Protein AF-A0A2V6H6J2-F1 (afdb_monomer_lite)

Radius of gyration: 17.59 Å; chains: 1; bounding box: 48×35×42 Å

Sequence (179 aa):
DWGVPHLKPEVAEWLAAGYTTQKVLDAGETIINATMAAFPNQYLSLAVGGSGPRLDPDPTYVARTAVLNARASWPGRLIVQKNTLETFIPDAPGTGTLWQLLWDSPPDVTGQMAHWCYGDSTYWVNNGVPIDPSLALTNSVNKGLAYQMKYIEIYRKDVVNLPAATHNAHVALTSPLSK

Secondary structure (DSSP, 8-state):
------SHHHHHHHHHTT--HHHHHHHHHHHHHHHHHHSTTS-EEEE----HHHHSSSTTHHHHHHHHHHHHHSTTTEEEEEEEE-TTSPPTT-TTSTTHHHHTSTTSEEEEESS--TT-TT-GGGTT----HHHHHHHHHHHHHHTT-SEEE--HHHHHH-HHHHHHHHHHHHS----

pLDDT: mean 92.55, std 9.14, range [41.78, 98.56]

Foldseek 3Di:
DPPADADPVSLVVCVVVVDDLVVLLVVLCVVLVVVCVVCVPAADEDAAFFNYCRNDVHRRVSVLVSLVVSCVVPPPRYAYEHEDQALPQDAPPNPPDRSVSLLVDDDHYAYEHNDQLPPPCQNVSPVSDDDDSLVGLLSSLVSCVSSVHLYYHHDPVCVVPVVVSVVVSVCSSPPPPDD

Structure (mmCIF, N/CA/C/O backbone):
data_AF-A0A2V6H6J2-F1
#
_entry.id   AF-A0A2V6H6J2-F1
#
loop_
_atom_site.group_PDB
_atom_site.id
_atom_site.type_symbol
_atom_site.label_atom_id
_atom_site.label_alt_id
_atom_site.label_comp_id
_atom_site.label_asym_id
_atom_site.label_entity_id
_atom_site.label_seq_id
_atom_site.pdbx_PDB_ins_code
_atom_site.Cartn_x
_atom_site.Cartn_y
_atom_site.Cartn_z
_atom_site.occupancy
_atom_site.B_iso_or_equiv
_atom_site.auth_seq_id
_atom_site.auth_comp_id
_atom_site.auth_asym_id
_atom_site.auth_atom_id
_atom_site.pdbx_PDB_model_num
ATOM 1 N N . ASP A 1 1 ? -6.093 -0.664 -1.034 1.00 58.22 1 ASP A N 1
ATOM 2 C CA . ASP A 1 1 ? -6.338 0.780 -1.112 1.00 58.22 1 ASP A CA 1
ATOM 3 C C . ASP A 1 1 ? -7.839 0.971 -1.215 1.00 58.22 1 ASP A C 1
ATOM 5 O O . ASP A 1 1 ? -8.479 0.222 -1.951 1.00 58.22 1 ASP A O 1
ATOM 9 N N . TRP A 1 2 ? -8.410 1.864 -0.417 1.00 64.12 2 TRP A N 1
ATOM 10 C CA . TRP A 1 2 ? -9.825 2.199 -0.516 1.00 64.12 2 TRP A CA 1
ATOM 11 C C . TRP A 1 2 ? -9.900 3.393 -1.455 1.00 64.12 2 TRP A C 1
ATOM 13 O O . TRP A 1 2 ? -9.795 4.538 -1.023 1.00 64.12 2 TRP A O 1
ATOM 23 N N . GLY A 1 3 ? -10.009 3.097 -2.751 1.00 63.41 3 GLY A N 1
ATOM 24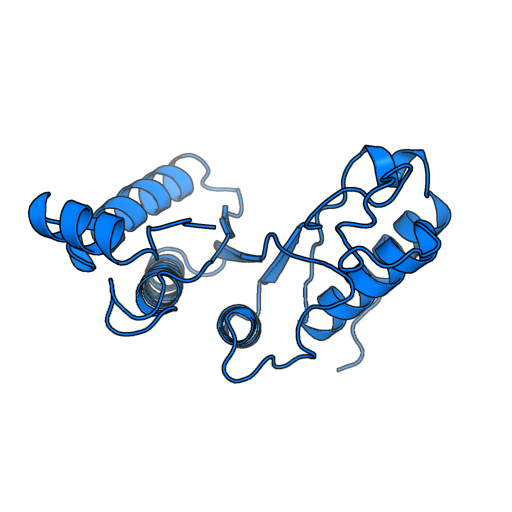 C CA . GLY A 1 3 ? -10.164 4.092 -3.807 1.00 63.41 3 GLY A CA 1
ATOM 25 C C . GLY A 1 3 ? -11.530 4.757 -3.710 1.00 63.41 3 GLY A C 1
ATOM 26 O O . GLY A 1 3 ? -12.438 4.425 -4.466 1.00 63.41 3 GLY A O 1
ATOM 27 N N . VAL A 1 4 ? -11.697 5.642 -2.732 1.00 72.88 4 VAL A N 1
ATOM 28 C CA . VAL A 1 4 ? -12.924 6.418 -2.570 1.00 72.88 4 VAL A CA 1
ATOM 29 C C . VAL A 1 4 ? -12.901 7.638 -3.499 1.00 72.88 4 VAL A C 1
ATOM 31 O O . VAL A 1 4 ? -11.827 8.064 -3.950 1.00 72.88 4 VAL A O 1
ATOM 34 N N . PRO A 1 5 ? -14.072 8.197 -3.839 1.00 74.94 5 PRO A N 1
ATOM 35 C CA . PRO A 1 5 ? -14.138 9.227 -4.855 1.00 74.94 5 PRO A CA 1
ATOM 36 C C . PRO A 1 5 ? -13.446 10.514 -4.431 1.00 74.94 5 PRO A C 1
ATOM 38 O O . PRO A 1 5 ? -13.527 10.953 -3.285 1.00 74.94 5 PRO A O 1
ATOM 41 N N . HIS A 1 6 ? -12.791 11.143 -5.397 1.00 77.19 6 HIS A N 1
ATOM 42 C CA . HIS A 1 6 ? -11.983 12.343 -5.186 1.00 77.19 6 HIS A CA 1
ATOM 43 C C . HIS A 1 6 ? -12.366 13.477 -6.143 1.00 77.19 6 HIS A C 1
ATOM 45 O O . HIS A 1 6 ? -11.994 14.633 -5.905 1.00 77.19 6 HIS A O 1
ATOM 51 N N . LEU A 1 7 ? -13.138 13.192 -7.200 1.00 83.81 7 LEU A N 1
ATOM 52 C CA . LEU A 1 7 ? -13.663 14.217 -8.094 1.00 83.81 7 LEU A CA 1
ATOM 53 C C . LEU A 1 7 ? -14.878 14.904 -7.464 1.00 83.81 7 LEU A C 1
ATOM 55 O O . LEU A 1 7 ? -15.702 14.282 -6.798 1.00 83.81 7 LEU A O 1
ATOM 59 N N . LYS A 1 8 ? -15.015 16.216 -7.697 1.00 86.44 8 LYS A N 1
ATOM 60 C CA . LYS A 1 8 ? -16.104 17.017 -7.106 1.00 86.44 8 LYS A CA 1
ATOM 61 C C . LYS A 1 8 ? -17.508 16.429 -7.348 1.00 86.44 8 LYS A C 1
ATOM 63 O O . LYS A 1 8 ? -18.270 16.429 -6.384 1.00 86.44 8 LYS A O 1
ATOM 68 N N . PRO A 1 9 ? -17.869 15.965 -8.565 1.00 88.94 9 PRO A N 1
ATOM 69 C CA . PRO A 1 9 ? -19.194 15.391 -8.802 1.00 88.94 9 PRO A CA 1
ATOM 70 C C . PRO A 1 9 ? -19.422 14.111 -7.992 1.00 88.94 9 PRO A C 1
ATOM 72 O O . PRO A 1 9 ? -20.435 13.993 -7.316 1.00 88.94 9 PRO A O 1
ATOM 75 N N . GLU A 1 10 ? -18.439 13.212 -7.965 1.00 88.50 10 GLU A N 1
ATOM 76 C CA . GLU A 1 10 ? -18.550 11.927 -7.267 1.00 88.50 10 GLU A CA 1
ATOM 77 C C . GLU A 1 10 ? -18.660 12.108 -5.746 1.00 88.50 10 GLU A C 1
ATOM 79 O O . GLU A 1 10 ? -19.442 11.429 -5.083 1.00 88.50 10 GLU A O 1
ATOM 84 N N . VAL A 1 11 ? -17.917 13.070 -5.186 1.00 89.88 11 VAL A N 1
ATOM 85 C CA . VAL A 1 11 ? -18.027 13.431 -3.765 1.00 89.88 11 VAL A CA 1
ATOM 86 C C . VAL A 1 11 ? -19.444 13.915 -3.443 1.00 89.88 11 VAL A C 1
ATOM 88 O O . VAL A 1 11 ? -20.012 13.515 -2.429 1.00 89.88 11 VAL A O 1
ATOM 91 N N . ALA A 1 12 ? -20.037 14.753 -4.300 1.00 91.69 12 ALA A N 1
ATOM 92 C CA . ALA A 1 12 ? -21.402 15.234 -4.100 1.00 91.69 12 ALA A CA 1
ATOM 93 C C . ALA A 1 12 ? -22.429 14.091 -4.174 1.00 91.69 12 ALA A C 1
ATOM 95 O O . ALA A 1 12 ? -23.334 14.032 -3.343 1.00 91.69 12 ALA A O 1
ATOM 96 N N . GLU A 1 13 ? -22.263 13.165 -5.118 1.00 92.56 13 GLU A N 1
ATOM 97 C CA . GLU A 1 13 ? -23.118 11.982 -5.258 1.00 92.56 13 GLU A CA 1
ATOM 98 C C . GLU A 1 13 ? -23.044 11.067 -4.033 1.00 92.56 13 GLU A C 1
ATOM 100 O O . GLU A 1 13 ? -24.076 10.633 -3.524 1.00 92.56 13 GLU A O 1
ATOM 105 N N . TRP A 1 14 ? -21.846 10.817 -3.502 1.00 91.62 14 TRP A N 1
ATOM 106 C CA . TRP A 1 14 ? -21.668 9.981 -2.313 1.00 91.62 14 TRP A CA 1
ATOM 107 C C . TRP A 1 14 ? -22.283 10.609 -1.066 1.00 91.62 14 TRP A C 1
ATOM 109 O O . TRP A 1 14 ? -22.985 9.932 -0.311 1.00 91.62 14 TRP A O 1
ATOM 119 N N . LEU A 1 15 ? -22.081 11.913 -0.866 1.00 92.44 15 LEU A N 1
ATOM 120 C CA . LEU A 1 15 ? -22.724 12.642 0.226 1.00 92.44 15 LEU A CA 1
ATOM 121 C C . LEU A 1 15 ? -24.254 12.612 0.089 1.00 92.44 15 LEU A C 1
ATOM 123 O O . LEU A 1 15 ? -24.946 12.362 1.075 1.00 92.44 15 LEU A O 1
ATOM 127 N N . ALA A 1 16 ? -24.787 12.777 -1.127 1.00 94.94 16 ALA A N 1
ATOM 128 C CA . ALA A 1 16 ? -26.223 12.673 -1.398 1.00 94.94 16 ALA A CA 1
ATOM 129 C C . ALA A 1 16 ? -26.774 11.253 -1.167 1.00 94.94 16 ALA A C 1
ATOM 131 O O . ALA A 1 16 ? -27.896 11.099 -0.687 1.00 94.94 16 ALA A O 1
ATOM 132 N N . ALA A 1 17 ? -25.974 10.216 -1.429 1.00 94.50 17 ALA A N 1
ATOM 133 C CA . ALA A 1 17 ? -26.287 8.822 -1.106 1.00 94.50 17 ALA A CA 1
ATOM 134 C C . ALA A 1 17 ? -26.167 8.502 0.402 1.00 94.50 17 ALA A C 1
ATOM 136 O O . ALA A 1 17 ? -26.392 7.366 0.828 1.00 94.50 17 ALA A O 1
ATOM 137 N N . GLY A 1 18 ? -25.833 9.495 1.232 1.00 94.31 18 GLY A N 1
ATOM 138 C CA . GLY A 1 18 ? -25.764 9.368 2.681 1.00 94.31 18 GLY A CA 1
ATOM 139 C C . GLY A 1 18 ? -24.438 8.813 3.190 1.00 94.31 18 GLY A C 1
ATOM 140 O O . GLY A 1 18 ? -24.423 8.202 4.265 1.00 94.31 18 GLY A O 1
ATOM 141 N N . TYR A 1 19 ? -23.347 8.994 2.443 1.00 92.06 19 TYR A N 1
ATOM 142 C CA . TYR A 1 19 ? -21.998 8.731 2.932 1.00 92.06 19 TYR A CA 1
ATOM 143 C C . TYR A 1 19 ? -21.740 9.461 4.253 1.00 92.06 19 TYR A C 1
ATOM 145 O O . TYR A 1 19 ? -22.032 10.649 4.393 1.00 92.06 19 TYR A O 1
ATOM 153 N N . THR A 1 20 ? -21.124 8.757 5.200 1.00 92.44 20 THR A N 1
ATOM 154 C CA . THR A 1 20 ? -20.445 9.368 6.342 1.00 92.44 20 THR A CA 1
ATOM 155 C C . THR A 1 20 ? -19.151 8.611 6.606 1.00 92.44 20 THR A C 1
ATOM 157 O O . THR A 1 20 ? -19.087 7.395 6.405 1.00 92.44 20 THR A O 1
ATOM 160 N N . THR A 1 21 ? -18.143 9.308 7.130 1.00 92.12 21 THR A N 1
ATOM 161 C CA . THR A 1 21 ? -16.896 8.694 7.606 1.00 92.12 21 THR A CA 1
ATOM 162 C C . THR A 1 21 ? -17.177 7.529 8.564 1.00 92.12 21 THR A C 1
ATOM 164 O O . THR A 1 21 ? -16.572 6.468 8.442 1.00 92.12 21 THR A O 1
ATOM 167 N N . GLN A 1 22 ? -18.152 7.685 9.470 1.00 94.38 22 GLN A N 1
ATOM 168 C CA . GLN A 1 22 ? -18.513 6.643 10.434 1.00 94.38 22 GLN A CA 1
ATOM 169 C C . GLN A 1 22 ? -19.060 5.380 9.758 1.00 94.38 22 GLN A C 1
ATOM 171 O O . GLN A 1 22 ? -18.636 4.289 10.105 1.00 94.38 22 GLN A O 1
ATOM 176 N N . LYS A 1 23 ? -19.927 5.503 8.742 1.00 94.00 23 LYS A N 1
ATOM 177 C CA . LYS A 1 23 ? -20.459 4.331 8.023 1.00 94.00 23 LYS A CA 1
ATOM 178 C C . LYS A 1 23 ? -19.355 3.504 7.371 1.00 94.00 23 LYS A C 1
ATOM 180 O O . LYS A 1 23 ? -19.429 2.279 7.358 1.00 94.00 23 LYS A O 1
ATOM 185 N N . VAL A 1 24 ? -18.339 4.171 6.826 1.00 91.38 24 VAL A N 1
ATOM 186 C CA . VAL A 1 24 ? -17.179 3.499 6.233 1.00 91.38 24 VAL A CA 1
ATOM 187 C C . VAL A 1 24 ? -16.341 2.801 7.300 1.00 91.38 24 VAL A C 1
ATOM 189 O O . VAL A 1 24 ? -15.917 1.666 7.090 1.00 91.38 24 VAL A O 1
ATOM 192 N N . LEU A 1 25 ? -16.134 3.447 8.451 1.00 93.94 25 LEU A N 1
ATOM 193 C CA . LEU A 1 25 ? -15.428 2.842 9.579 1.00 93.94 25 LEU A CA 1
ATOM 194 C C . LEU A 1 25 ? -16.174 1.622 10.134 1.00 93.94 25 LEU A C 1
ATOM 196 O O . LEU A 1 25 ? -15.546 0.581 10.293 1.00 93.94 25 LEU A O 1
ATOM 200 N N . ASP A 1 26 ? -17.490 1.704 10.330 1.00 96.19 26 ASP A N 1
ATOM 201 C CA . ASP A 1 26 ? -18.319 0.601 10.841 1.00 96.19 26 ASP A CA 1
ATOM 202 C C . ASP A 1 26 ? -18.329 -0.599 9.877 1.00 96.19 26 ASP A C 1
ATOM 204 O O . ASP A 1 26 ? -18.200 -1.762 10.280 1.00 96.19 26 ASP A O 1
ATOM 208 N N . ALA A 1 27 ? -18.450 -0.327 8.572 1.00 93.94 27 ALA A N 1
ATOM 209 C CA . ALA A 1 27 ? -18.386 -1.359 7.540 1.00 93.94 27 ALA A CA 1
ATOM 210 C C . ALA A 1 27 ? -16.999 -2.017 7.498 1.00 93.94 27 ALA A C 1
ATOM 212 O O . ALA A 1 27 ? -16.886 -3.245 7.460 1.00 93.94 27 ALA A O 1
ATOM 213 N N . GLY A 1 28 ? -15.942 -1.204 7.551 1.00 93.75 28 GLY A N 1
ATOM 214 C CA . GLY A 1 28 ? -14.561 -1.666 7.612 1.00 93.75 28 GLY A CA 1
ATOM 215 C C . GLY A 1 28 ? -14.282 -2.528 8.837 1.00 93.75 28 GLY A C 1
ATOM 216 O O . GLY A 1 28 ? -13.720 -3.614 8.710 1.00 93.75 28 GLY A O 1
ATOM 217 N N . GLU A 1 29 ? -14.721 -2.081 10.011 1.00 96.25 29 GLU A N 1
ATOM 218 C CA . GLU A 1 29 ? -14.606 -2.818 11.266 1.00 96.25 29 GLU A CA 1
ATOM 219 C C . GLU A 1 29 ? -15.307 -4.175 11.179 1.00 96.25 29 GLU A C 1
ATOM 221 O O . GLU A 1 29 ? -14.715 -5.192 11.539 1.00 96.25 29 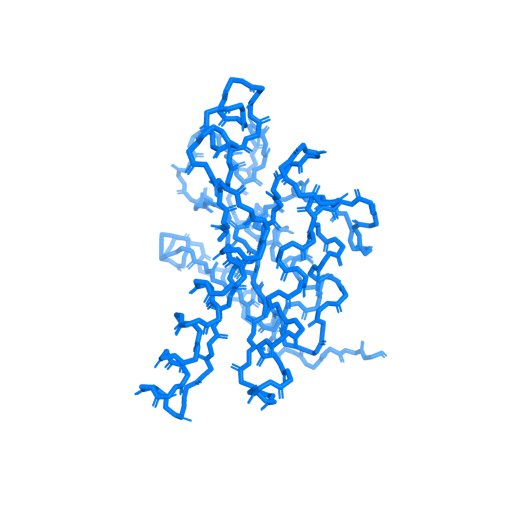GLU A O 1
ATOM 226 N N . THR A 1 30 ? -16.526 -4.220 10.635 1.00 97.81 30 THR A N 1
ATOM 227 C CA . THR A 1 30 ? -17.271 -5.473 10.450 1.00 97.81 30 THR A CA 1
ATOM 228 C C . THR A 1 30 ? -16.480 -6.472 9.603 1.00 97.81 30 THR A C 1
ATOM 230 O O . THR A 1 30 ? -16.327 -7.632 9.992 1.00 97.81 30 THR A O 1
ATOM 233 N N . ILE A 1 31 ? -15.928 -6.026 8.468 1.00 96.00 31 ILE A N 1
ATOM 234 C CA . ILE A 1 31 ? -15.143 -6.877 7.560 1.00 96.00 31 ILE A CA 1
ATOM 235 C C . ILE A 1 31 ? -13.843 -7.339 8.228 1.00 96.00 31 ILE A C 1
ATOM 237 O O . ILE A 1 31 ? -13.506 -8.525 8.170 1.00 96.00 31 ILE A O 1
ATOM 241 N N . ILE A 1 32 ? -13.116 -6.426 8.877 1.00 97.00 32 ILE A N 1
ATOM 242 C CA . ILE A 1 32 ? -11.850 -6.730 9.554 1.00 97.00 32 ILE A CA 1
ATOM 243 C C . ILE A 1 32 ? -12.084 -7.736 10.682 1.00 97.00 32 ILE A C 1
ATOM 245 O O . ILE A 1 32 ? -11.404 -8.760 10.725 1.00 97.00 32 ILE A O 1
ATOM 249 N N . ASN A 1 33 ? -13.068 -7.496 11.552 1.00 97.75 33 ASN A N 1
ATOM 250 C CA . ASN A 1 33 ? -13.375 -8.371 12.682 1.00 97.75 33 ASN A CA 1
ATOM 251 C C . ASN A 1 33 ? -13.812 -9.763 12.215 1.00 97.75 33 ASN A C 1
ATOM 253 O O . ASN A 1 33 ? -13.309 -10.764 12.726 1.00 97.75 33 ASN A O 1
ATOM 257 N N . ALA A 1 34 ? -14.690 -9.839 11.209 1.00 98.06 34 ALA A N 1
ATOM 258 C CA . ALA A 1 34 ? -15.106 -11.113 10.632 1.00 98.06 34 ALA A CA 1
ATOM 259 C C . ALA A 1 34 ? -13.915 -11.886 10.040 1.00 98.06 34 ALA A C 1
ATOM 261 O O . ALA A 1 34 ? -13.782 -13.088 10.267 1.00 98.06 34 ALA A O 1
ATOM 262 N N . THR A 1 35 ? -13.012 -11.195 9.337 1.00 97.81 35 THR A N 1
ATOM 263 C CA . THR A 1 35 ? -11.824 -11.815 8.733 1.00 97.81 35 THR A CA 1
ATOM 264 C C . THR A 1 35 ? -10.844 -12.307 9.799 1.00 97.81 35 THR A C 1
ATOM 266 O O . THR A 1 35 ? -10.409 -13.457 9.760 1.00 97.81 35 THR A O 1
ATOM 269 N N . MET A 1 36 ? -10.526 -11.476 10.794 1.00 97.69 36 MET A N 1
ATOM 270 C CA . MET A 1 36 ? -9.619 -11.840 11.889 1.00 97.69 36 MET A CA 1
ATOM 271 C C . MET A 1 36 ? -10.119 -13.054 12.681 1.00 97.69 36 MET A C 1
ATOM 273 O O . MET A 1 36 ? -9.307 -13.908 13.055 1.00 97.69 36 MET A O 1
ATOM 277 N N . ALA A 1 37 ? -11.437 -13.143 12.895 1.00 97.81 37 ALA A N 1
ATOM 278 C CA . ALA A 1 37 ? -12.092 -14.261 13.568 1.00 97.81 37 ALA A CA 1
ATOM 279 C C . ALA A 1 37 ? -12.115 -15.541 12.716 1.00 97.81 37 ALA A C 1
ATOM 281 O O . ALA A 1 37 ? -11.865 -16.624 13.243 1.00 97.81 37 ALA A O 1
ATOM 282 N N . ALA A 1 38 ? -12.380 -15.433 11.410 1.00 98.31 38 ALA A N 1
ATOM 283 C CA . ALA A 1 38 ? -12.403 -16.578 10.496 1.00 98.31 38 ALA A CA 1
ATOM 284 C C . ALA A 1 38 ? -11.012 -17.201 10.284 1.00 98.31 38 ALA A C 1
ATOM 286 O O . ALA A 1 38 ? -10.897 -18.407 10.066 1.00 98.31 38 ALA A O 1
ATOM 287 N N . PHE A 1 39 ? -9.951 -16.395 10.382 1.00 97.75 39 PHE A N 1
ATOM 288 C CA . PHE A 1 39 ? -8.567 -16.828 10.189 1.00 97.75 39 PHE A CA 1
ATOM 289 C C . PHE A 1 39 ? -7.721 -16.577 11.446 1.00 97.75 39 PHE A C 1
ATOM 291 O O . PHE A 1 39 ? -6.782 -15.781 11.410 1.00 97.75 39 PHE A O 1
ATOM 298 N N . PRO A 1 40 ? -8.001 -17.255 12.574 1.00 95.94 40 PRO A N 1
ATOM 299 C CA . PRO A 1 40 ? -7.465 -16.892 13.890 1.00 95.94 40 PRO A CA 1
ATOM 300 C C . PRO A 1 40 ? -5.940 -17.031 14.020 1.00 95.94 40 PRO A C 1
ATOM 302 O O . PRO A 1 40 ? -5.348 -16.417 14.902 1.00 95.94 40 PRO A O 1
ATOM 305 N N . ASN A 1 41 ? -5.298 -17.791 13.129 1.00 96.00 41 ASN A N 1
ATOM 306 C CA . ASN A 1 41 ? -3.852 -18.034 13.129 1.00 96.00 41 ASN A CA 1
ATOM 307 C C . ASN A 1 41 ? -3.121 -17.334 11.970 1.00 96.00 41 ASN A C 1
ATOM 309 O O . ASN A 1 41 ? -1.994 -17.703 11.653 1.00 96.00 41 ASN A O 1
ATOM 313 N N . GLN A 1 42 ? -3.765 -16.376 11.298 1.00 96.19 42 GLN A N 1
ATOM 314 C CA . GLN A 1 42 ? -3.189 -15.656 10.159 1.00 96.19 42 GLN A CA 1
ATOM 315 C C . GLN A 1 42 ? -3.037 -14.168 10.461 1.00 96.19 42 GLN A C 1
ATOM 317 O O . GLN A 1 42 ? -3.862 -13.572 11.157 1.00 96.19 42 GLN A O 1
ATOM 322 N N . TYR A 1 43 ? -2.007 -13.546 9.897 1.00 95.12 43 TYR A N 1
ATOM 323 C CA . TYR A 1 43 ? -1.937 -12.090 9.826 1.00 95.12 43 TYR A CA 1
ATOM 324 C C . TYR A 1 43 ? -2.944 -11.568 8.799 1.00 95.12 43 TYR A C 1
ATOM 326 O O . TYR A 1 43 ? -3.187 -12.211 7.777 1.00 95.12 43 TYR A O 1
ATOM 334 N N . LEU A 1 44 ? -3.499 -10.385 9.052 1.00 95.56 44 LEU A N 1
ATOM 335 C CA . LEU A 1 44 ? -4.284 -9.649 8.068 1.00 95.56 44 LEU A CA 1
ATOM 336 C C . LEU A 1 44 ? -3.445 -8.498 7.522 1.00 95.56 44 LEU A C 1
ATOM 338 O O . LEU A 1 44 ? -2.973 -7.661 8.293 1.00 95.56 44 LEU A O 1
ATOM 342 N N . SER A 1 45 ? -3.301 -8.432 6.201 1.00 95.06 45 SER A N 1
ATOM 343 C CA . SER A 1 45 ? -2.759 -7.250 5.534 1.00 95.06 45 SER A CA 1
ATOM 344 C C . SER A 1 45 ? -3.890 -6.291 5.164 1.00 95.06 45 SER A C 1
ATOM 346 O O . SER A 1 45 ? -4.869 -6.699 4.538 1.00 95.06 45 SER A O 1
ATOM 348 N N . LEU A 1 46 ? -3.758 -5.018 5.541 1.00 94.62 46 LEU A N 1
ATOM 349 C CA . LEU A 1 46 ? -4.689 -3.953 5.173 1.00 94.62 46 LEU A CA 1
ATOM 350 C C . LEU A 1 46 ? -3.977 -2.907 4.320 1.00 94.62 46 LEU A C 1
ATOM 352 O O . LEU A 1 46 ? -3.161 -2.124 4.809 1.00 94.62 46 LEU A O 1
ATOM 356 N N . ALA A 1 47 ? -4.332 -2.864 3.038 1.00 93.00 47 ALA A N 1
ATOM 357 C CA . ALA A 1 47 ? -3.821 -1.863 2.116 1.00 93.00 47 ALA A CA 1
ATOM 358 C C . ALA A 1 47 ? -4.487 -0.502 2.360 1.00 93.00 47 ALA A C 1
ATOM 360 O O . ALA A 1 47 ? -5.666 -0.317 2.045 1.00 93.00 47 ALA A O 1
ATOM 361 N N . VAL A 1 48 ? -3.714 0.455 2.872 1.00 92.06 48 VAL A N 1
ATOM 362 C CA . VAL A 1 48 ? -4.182 1.797 3.232 1.00 92.06 48 VAL A CA 1
ATOM 363 C C . VAL A 1 48 ? -4.045 2.779 2.075 1.00 92.06 48 VAL A C 1
ATOM 365 O O . VAL A 1 48 ? -3.107 2.704 1.283 1.00 92.06 48 VAL A O 1
ATOM 368 N N . GLY A 1 49 ? -4.939 3.760 2.025 1.00 86.69 49 GLY A N 1
ATOM 369 C CA . GLY A 1 49 ? -5.032 4.772 0.972 1.00 86.69 49 GLY A CA 1
ATOM 370 C C . GLY A 1 49 ? -5.409 6.139 1.508 1.00 86.69 49 GLY A C 1
ATOM 371 O O . GLY A 1 49 ? -5.398 6.342 2.724 1.00 86.69 49 GLY A O 1
ATOM 372 N N . GLY A 1 50 ? -5.733 7.058 0.600 1.00 85.12 50 GLY A N 1
ATOM 373 C CA . GLY A 1 50 ? -6.276 8.362 0.954 1.00 85.12 50 GLY A CA 1
ATOM 374 C C . GLY A 1 50 ? -7.646 8.614 0.332 1.00 85.12 50 GLY A C 1
ATOM 375 O O . GLY A 1 50 ? -7.882 8.205 -0.799 1.00 85.12 50 GLY A O 1
ATOM 376 N N . SER A 1 51 ? -8.521 9.327 1.040 1.00 78.88 51 SER A N 1
ATOM 377 C CA . SER A 1 51 ? -9.893 9.617 0.617 1.00 78.88 51 SER A CA 1
ATOM 378 C C . SER A 1 51 ? -10.113 10.962 -0.077 1.00 78.88 51 SER A C 1
ATOM 380 O O . SER A 1 51 ? -11.240 11.413 -0.278 1.00 78.88 51 SER A O 1
ATOM 382 N N . GLY A 1 52 ? -9.023 11.613 -0.486 1.00 75.75 52 GLY A N 1
ATOM 383 C CA . GLY A 1 52 ? -9.067 12.977 -1.003 1.00 75.75 52 GLY A CA 1
ATOM 384 C C . GLY A 1 52 ? -9.474 13.999 0.075 1.00 75.75 52 GLY A C 1
ATOM 385 O O . GLY A 1 52 ? -9.879 13.647 1.178 1.00 75.75 52 GLY A O 1
ATOM 386 N N . PRO A 1 53 ? -9.353 15.307 -0.200 1.00 78.56 53 PRO A N 1
ATOM 387 C CA . PRO A 1 53 ? -9.487 16.335 0.838 1.00 78.56 53 PRO A CA 1
ATOM 388 C C . PRO A 1 53 ? -10.935 16.749 1.151 1.00 78.56 53 PRO A C 1
ATOM 390 O O . PRO A 1 53 ? -11.140 17.734 1.851 1.00 78.56 53 PRO A O 1
ATOM 393 N N . ARG A 1 54 ? -11.942 16.101 0.550 1.00 83.50 54 ARG A N 1
ATOM 394 C CA . ARG A 1 54 ? -13.334 16.599 0.555 1.00 83.50 54 ARG A CA 1
ATOM 395 C C . ARG A 1 54 ? -14.338 15.668 1.219 1.00 83.50 54 ARG A C 1
ATOM 397 O O . ARG A 1 54 ? -15.425 16.128 1.549 1.00 83.50 54 ARG A O 1
ATOM 404 N N . LEU A 1 55 ? -14.008 14.385 1.331 1.00 86.38 55 LEU A N 1
ATOM 405 C CA . LEU A 1 55 ? -14.948 13.360 1.771 1.00 86.38 55 LEU A CA 1
ATOM 406 C C . LEU A 1 55 ? -14.877 13.129 3.289 1.00 86.38 55 LEU A C 1
ATOM 408 O O . LEU A 1 55 ? -15.901 12.898 3.925 1.00 86.38 55 LEU A O 1
ATOM 412 N N . ASP A 1 56 ? -13.681 13.256 3.865 1.00 89.56 56 ASP A N 1
ATOM 413 C CA . ASP A 1 56 ? -13.379 13.014 5.279 1.00 89.56 56 ASP A CA 1
ATOM 414 C C . ASP A 1 56 ? -12.581 14.190 5.881 1.00 89.56 56 ASP A C 1
ATOM 416 O O . ASP A 1 56 ? -12.121 15.055 5.129 1.00 89.56 56 ASP A O 1
ATOM 420 N N . PRO A 1 57 ? -12.384 14.247 7.219 1.00 90.88 57 PRO A N 1
ATOM 421 C CA . PRO A 1 57 ? -11.690 15.362 7.876 1.00 90.88 57 PRO A CA 1
ATOM 422 C C . PRO A 1 57 ? -10.285 15.654 7.336 1.00 90.88 57 PRO A C 1
ATOM 424 O O . PRO A 1 57 ? -9.878 16.810 7.246 1.00 90.88 57 PRO A O 1
ATOM 427 N N . ASP A 1 58 ? -9.549 14.604 6.974 1.00 90.81 58 ASP A N 1
ATOM 428 C CA . ASP A 1 58 ? -8.292 14.691 6.242 1.00 90.81 58 ASP A CA 1
ATOM 429 C C . ASP A 1 58 ? -8.144 13.460 5.331 1.00 90.81 58 ASP A C 1
ATOM 431 O O . ASP A 1 58 ? -8.768 12.431 5.613 1.00 90.81 58 ASP A O 1
ATOM 435 N N . PRO A 1 59 ? -7.307 13.518 4.274 1.00 88.69 59 PRO A N 1
ATOM 436 C CA . PRO A 1 59 ? -7.193 12.431 3.307 1.00 88.69 59 PRO A CA 1
ATOM 437 C C . PRO A 1 59 ? -6.832 11.077 3.917 1.00 88.69 59 PRO A C 1
ATOM 439 O O . PRO A 1 59 ? -7.109 10.060 3.307 1.00 88.69 59 PRO A O 1
ATOM 442 N N . THR A 1 60 ? -6.201 11.019 5.088 1.00 90.69 60 THR A N 1
ATOM 443 C CA . THR A 1 60 ? -5.794 9.755 5.721 1.00 90.69 60 THR A CA 1
ATOM 444 C C . THR A 1 60 ? -6.710 9.322 6.859 1.00 90.69 60 THR A C 1
ATOM 446 O O . THR A 1 60 ? -6.502 8.243 7.412 1.00 90.69 60 THR A O 1
ATOM 449 N N . TYR A 1 61 ? -7.719 10.122 7.218 1.00 92.25 61 TYR A N 1
ATOM 450 C CA . TYR A 1 61 ? -8.486 9.956 8.451 1.00 92.25 61 TYR A CA 1
ATOM 451 C C . TYR A 1 61 ? -9.116 8.564 8.582 1.00 92.25 61 TYR A C 1
ATOM 453 O O . TYR A 1 61 ? -8.937 7.904 9.608 1.00 92.25 61 TYR A O 1
ATOM 461 N N . VAL A 1 62 ? -9.811 8.096 7.539 1.00 92.62 62 VAL A N 1
ATOM 462 C CA . VAL A 1 62 ? -10.468 6.778 7.533 1.00 92.62 62 VAL A CA 1
ATOM 463 C C . VAL A 1 62 ? -9.441 5.663 7.686 1.00 92.62 62 VAL A C 1
ATOM 465 O O . VAL A 1 62 ? -9.569 4.823 8.572 1.00 92.62 62 VAL A O 1
ATOM 468 N N . ALA A 1 63 ? -8.391 5.676 6.862 1.00 93.25 63 ALA A N 1
ATOM 469 C CA . ALA A 1 63 ? -7.368 4.638 6.877 1.00 93.25 63 ALA A CA 1
ATOM 470 C C . ALA A 1 63 ? -6.607 4.603 8.214 1.00 93.25 63 ALA A C 1
ATOM 472 O O . ALA A 1 63 ? -6.423 3.532 8.789 1.00 93.25 63 ALA A O 1
ATOM 473 N N . ARG A 1 64 ? -6.222 5.772 8.745 1.00 94.25 64 ARG A N 1
ATOM 474 C CA . ARG A 1 64 ? -5.566 5.907 10.053 1.00 94.25 64 ARG A CA 1
ATOM 475 C C . ARG A 1 64 ? -6.451 5.364 11.171 1.00 94.25 64 ARG A C 1
ATOM 477 O O . ARG A 1 64 ? -5.985 4.577 11.988 1.00 94.25 64 ARG A O 1
ATOM 484 N N . THR A 1 65 ? -7.727 5.740 11.185 1.00 95.56 65 THR A N 1
ATOM 485 C CA . THR A 1 65 ? -8.676 5.297 12.216 1.00 95.56 65 THR A CA 1
ATOM 486 C C . THR A 1 65 ? -8.946 3.794 12.125 1.00 95.56 65 THR A C 1
ATOM 488 O O . THR A 1 65 ? -8.904 3.110 13.143 1.00 95.56 65 THR A O 1
ATOM 491 N N . ALA A 1 66 ? -9.122 3.244 10.919 1.00 95.62 66 ALA A N 1
ATOM 492 C CA . ALA A 1 66 ? -9.296 1.806 10.717 1.00 95.62 66 ALA A CA 1
ATOM 493 C C . ALA A 1 66 ? -8.083 0.998 11.212 1.00 95.62 66 ALA A C 1
ATOM 495 O O . ALA A 1 66 ? -8.258 -0.018 11.883 1.00 95.62 66 ALA A O 1
ATOM 496 N N . VAL A 1 67 ? -6.856 1.465 10.942 1.00 96.12 67 VAL A N 1
ATOM 497 C CA . VAL A 1 67 ? -5.622 0.836 11.448 1.00 96.12 67 VAL A CA 1
ATOM 498 C C . VAL A 1 67 ? -5.571 0.857 12.975 1.00 96.12 67 VAL A C 1
ATOM 500 O O . VAL A 1 67 ? -5.287 -0.175 13.586 1.00 96.12 67 VAL A O 1
ATOM 503 N N . LEU A 1 68 ? -5.850 2.007 13.596 1.00 96.50 68 LEU A N 1
ATOM 504 C CA . LEU A 1 68 ? -5.831 2.151 15.055 1.00 96.50 68 LEU A CA 1
ATOM 505 C C . LEU A 1 68 ? -6.870 1.243 15.722 1.00 96.50 68 LEU A C 1
ATOM 507 O O . LEU A 1 68 ? -6.523 0.497 16.638 1.00 96.50 68 LEU A O 1
ATOM 511 N N . ASN A 1 69 ? -8.106 1.238 15.218 1.00 96.88 69 ASN A N 1
ATOM 512 C CA . ASN A 1 69 ? -9.180 0.400 15.748 1.00 96.88 69 ASN A CA 1
ATOM 513 C C . ASN A 1 69 ? -8.850 -1.090 15.590 1.00 96.88 69 ASN A C 1
ATOM 515 O O . ASN A 1 69 ? -8.938 -1.852 16.550 1.00 96.88 69 ASN A O 1
ATOM 519 N N . ALA A 1 70 ? -8.390 -1.510 14.408 1.00 97.06 70 ALA A N 1
ATOM 520 C CA . ALA A 1 70 ? -8.035 -2.903 14.159 1.00 97.06 70 ALA A CA 1
ATOM 521 C C . ALA A 1 70 ? -6.884 -3.383 15.055 1.00 97.06 70 ALA A C 1
ATOM 523 O O . ALA A 1 70 ? -6.926 -4.508 15.546 1.00 97.06 70 ALA A O 1
ATOM 524 N N . ARG A 1 71 ? -5.875 -2.542 15.316 1.00 96.56 71 ARG A N 1
ATOM 525 C CA . ARG A 1 71 ? -4.765 -2.875 16.227 1.00 96.56 71 ARG A CA 1
ATOM 526 C C . ARG A 1 71 ? -5.178 -2.909 17.692 1.00 96.56 71 ARG A C 1
ATOM 528 O O . ARG A 1 71 ? -4.632 -3.719 18.434 1.00 96.56 71 ARG A O 1
ATOM 535 N N . ALA A 1 72 ? -6.119 -2.060 18.099 1.00 96.75 72 ALA A N 1
ATOM 536 C CA . ALA A 1 72 ? -6.678 -2.092 19.445 1.00 96.75 72 ALA A CA 1
ATOM 537 C C . ALA A 1 72 ? -7.474 -3.387 19.683 1.00 96.75 72 ALA A C 1
ATOM 539 O O . ALA A 1 72 ? -7.291 -4.037 20.710 1.00 96.75 72 ALA A O 1
ATOM 540 N N . SER A 1 73 ? -8.301 -3.789 18.713 1.00 96.94 73 SER A N 1
ATOM 541 C CA . SER A 1 73 ? -9.136 -4.994 18.802 1.00 96.94 73 SER A CA 1
ATOM 542 C C . SER A 1 73 ? -8.356 -6.293 18.571 1.00 96.94 73 SER A C 1
ATOM 544 O O . SER A 1 73 ? -8.679 -7.319 19.166 1.00 96.94 73 SER A O 1
ATOM 546 N N . TRP A 1 74 ? -7.311 -6.261 17.736 1.00 97.00 74 TRP A N 1
ATOM 547 C CA . TRP A 1 74 ? -6.505 -7.428 17.357 1.00 97.00 74 TRP A CA 1
ATOM 548 C C . TRP A 1 74 ? -4.994 -7.147 17.466 1.00 97.00 74 TRP A C 1
ATOM 550 O O . TRP A 1 74 ? -4.297 -7.055 16.444 1.00 97.00 74 TRP A O 1
ATOM 560 N N . PRO A 1 75 ? -4.451 -7.016 18.693 1.00 95.81 75 PRO A N 1
ATOM 561 C CA . PRO A 1 75 ? -3.041 -6.696 18.897 1.00 95.81 75 PRO A CA 1
ATOM 562 C C . PRO A 1 75 ? -2.109 -7.692 18.197 1.00 95.81 75 PRO A C 1
ATOM 564 O O . PRO A 1 75 ? -2.260 -8.906 18.325 1.00 95.81 75 PRO A O 1
ATOM 567 N N . GLY A 1 76 ? -1.136 -7.173 17.441 1.00 94.56 76 GLY A N 1
ATOM 568 C CA . GLY A 1 76 ? -0.116 -7.981 16.758 1.00 94.56 76 GLY A CA 1
ATOM 569 C C . GLY A 1 76 ? -0.605 -8.791 15.551 1.00 94.56 76 GLY A C 1
ATOM 570 O O . GLY A 1 76 ? 0.137 -9.634 15.058 1.00 94.56 76 GLY A O 1
ATOM 571 N N . ARG A 1 77 ? -1.837 -8.571 15.068 1.00 95.94 77 ARG A N 1
ATOM 572 C CA . ARG A 1 77 ? -2.413 -9.324 13.934 1.00 95.94 77 ARG A CA 1
ATOM 573 C C . ARG A 1 77 ? -2.464 -8.547 12.618 1.00 95.94 77 ARG A C 1
ATOM 575 O O . ARG A 1 77 ? -2.633 -9.166 11.568 1.00 95.94 77 ARG A O 1
ATOM 582 N N . LEU A 1 78 ? -2.347 -7.220 12.665 1.00 96.75 78 LEU A N 1
ATOM 583 C CA . LEU A 1 78 ? -2.505 -6.346 11.501 1.00 96.75 78 LEU A CA 1
ATOM 584 C C . LEU A 1 78 ? -1.158 -5.895 10.924 1.00 96.75 78 LEU A C 1
ATOM 586 O O . LEU A 1 78 ? -0.383 -5.228 11.612 1.00 96.75 78 LEU A O 1
ATOM 590 N N . ILE A 1 79 ? -0.961 -6.144 9.630 1.00 96.75 79 ILE A N 1
ATOM 591 C CA . ILE A 1 79 ? 0.129 -5.596 8.818 1.00 96.75 79 ILE A CA 1
ATOM 592 C C . ILE A 1 79 ? -0.443 -4.477 7.936 1.00 96.75 79 ILE A C 1
ATOM 594 O O . ILE A 1 79 ? -1.441 -4.674 7.243 1.00 96.75 79 ILE A O 1
ATOM 598 N N . VAL A 1 80 ? 0.163 -3.291 7.957 1.00 96.12 80 VAL A N 1
ATOM 599 C CA . VAL A 1 80 ? -0.287 -2.144 7.150 1.00 96.12 80 VAL A CA 1
ATOM 600 C C . VAL A 1 80 ? 0.449 -2.133 5.813 1.00 96.12 80 VAL A C 1
ATOM 602 O O . VAL A 1 80 ? 1.675 -2.191 5.778 1.00 96.12 80 VAL A O 1
ATOM 605 N N . GLN A 1 81 ? -0.288 -2.054 4.706 1.00 95.56 81 GLN A N 1
ATOM 606 C CA . GLN A 1 81 ? 0.263 -2.216 3.360 1.00 95.56 81 GLN A CA 1
ATOM 607 C C . GLN A 1 81 ? 0.086 -0.977 2.478 1.00 95.56 81 GLN A C 1
ATOM 609 O O . GLN A 1 81 ? -0.929 -0.279 2.554 1.00 95.56 81 GLN A O 1
ATOM 614 N N . LYS A 1 82 ? 1.049 -0.744 1.581 1.00 94.25 82 LYS A N 1
ATOM 615 C CA . LYS A 1 82 ? 0.943 0.210 0.466 1.00 94.25 82 LYS A CA 1
ATOM 616 C C . LYS A 1 82 ? 1.090 -0.501 -0.877 1.00 94.25 82 LYS A C 1
ATOM 618 O O . LYS A 1 82 ? 2.054 -1.229 -1.076 1.00 94.25 82 LYS A O 1
ATOM 623 N N . ASN A 1 83 ? 0.152 -0.271 -1.798 1.00 93.88 83 ASN A N 1
ATOM 624 C CA . ASN A 1 83 ? 0.084 -0.989 -3.084 1.00 93.88 83 ASN A CA 1
ATOM 625 C C . ASN A 1 83 ? 0.699 -0.218 -4.259 1.00 93.88 83 ASN A C 1
ATOM 627 O O . ASN A 1 83 ? 0.422 -0.514 -5.416 1.00 93.88 83 ASN A O 1
ATOM 631 N N . THR A 1 84 ? 1.485 0.807 -3.960 1.00 94.44 84 THR A N 1
ATOM 632 C CA . THR A 1 84 ? 2.016 1.750 -4.946 1.00 94.44 84 THR A CA 1
ATOM 633 C C . THR A 1 84 ? 3.535 1.817 -4.857 1.00 94.44 84 THR A C 1
ATOM 635 O O . THR A 1 84 ? 4.105 2.896 -4.937 1.00 94.44 84 THR A O 1
ATOM 638 N N . LEU A 1 85 ? 4.212 0.692 -4.595 1.00 96.56 85 LEU A N 1
ATOM 639 C CA . LEU A 1 85 ? 5.671 0.687 -4.531 1.00 96.56 85 LEU A CA 1
ATOM 640 C C . LEU A 1 85 ? 6.256 0.827 -5.942 1.00 96.56 85 LEU A C 1
ATOM 642 O O . LEU A 1 85 ? 6.035 -0.017 -6.810 1.00 96.56 85 LEU A O 1
AT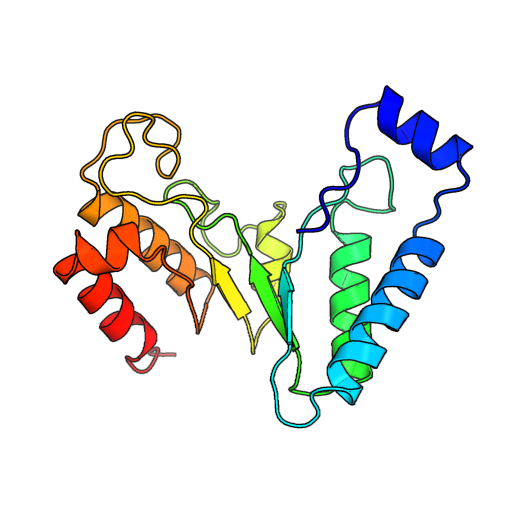OM 646 N N . GLU A 1 86 ? 6.991 1.909 -6.156 1.00 97.44 86 GLU A N 1
ATOM 647 C CA . GLU A 1 86 ? 7.541 2.332 -7.445 1.00 97.44 86 GLU A CA 1
ATOM 648 C C . GLU A 1 86 ? 8.791 3.198 -7.211 1.00 97.44 86 GLU A C 1
ATOM 650 O O . GLU A 1 86 ? 9.136 3.524 -6.072 1.00 97.44 86 GLU A O 1
ATOM 655 N N . THR A 1 87 ? 9.548 3.528 -8.259 1.00 98.06 87 THR A N 1
ATOM 656 C CA . THR A 1 87 ? 10.854 4.205 -8.105 1.00 98.06 87 THR A CA 1
ATOM 657 C C . THR A 1 87 ? 10.736 5.662 -7.649 1.00 98.06 87 THR A C 1
ATOM 659 O O . THR A 1 87 ? 11.687 6.215 -7.093 1.00 98.06 87 THR A O 1
ATOM 662 N N . PHE A 1 88 ? 9.578 6.283 -7.871 1.00 96.75 88 PHE A N 1
ATOM 663 C CA . PHE A 1 88 ? 9.352 7.724 -7.743 1.00 96.75 88 PHE A CA 1
ATOM 664 C C . PHE A 1 88 ? 8.415 8.090 -6.586 1.00 96.75 88 PHE A C 1
ATOM 666 O O . PHE A 1 88 ? 7.868 9.192 -6.541 1.00 96.75 88 PHE A O 1
ATOM 673 N N . ILE A 1 89 ? 8.265 7.188 -5.614 1.00 97.19 89 ILE A N 1
ATOM 674 C CA . ILE A 1 89 ? 7.579 7.506 -4.362 1.00 97.19 89 ILE A CA 1
ATOM 675 C C . ILE A 1 89 ? 8.394 8.530 -3.548 1.00 97.19 89 ILE A C 1
ATOM 677 O O . ILE A 1 89 ? 9.631 8.562 -3.664 1.00 97.19 89 ILE A O 1
ATOM 681 N N . PRO A 1 90 ? 7.737 9.334 -2.687 1.00 97.12 90 PRO A N 1
ATOM 682 C CA . PRO A 1 90 ? 8.421 10.231 -1.763 1.00 97.12 90 PRO A CA 1
ATOM 683 C C . PRO A 1 90 ? 9.460 9.485 -0.923 1.00 97.12 90 PRO A C 1
ATOM 685 O O . PRO A 1 90 ? 9.202 8.369 -0.472 1.00 97.12 90 PRO A O 1
ATOM 688 N N . ASP A 1 91 ? 10.613 10.103 -0.676 1.00 97.12 91 ASP A N 1
ATOM 689 C CA . ASP A 1 91 ? 11.591 9.560 0.270 1.00 97.12 91 ASP A 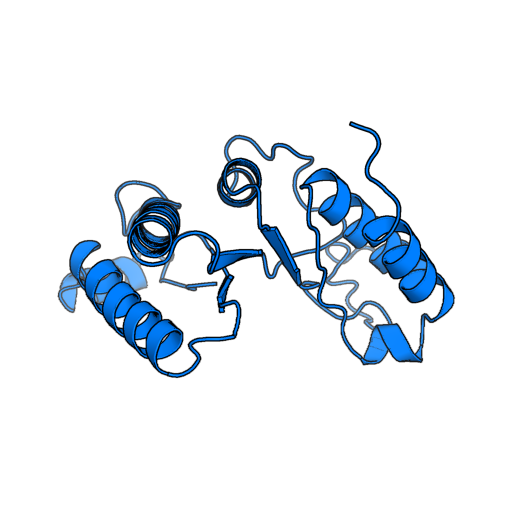CA 1
ATOM 690 C C . ASP A 1 91 ? 10.992 9.474 1.677 1.00 97.12 91 ASP A C 1
ATOM 692 O O . ASP A 1 91 ? 10.248 10.365 2.098 1.00 97.12 91 ASP A O 1
ATOM 696 N N . ALA A 1 92 ? 11.316 8.406 2.411 1.00 96.19 92 ALA A N 1
ATOM 697 C CA . ALA A 1 92 ? 10.932 8.280 3.813 1.00 96.19 92 ALA A CA 1
ATOM 698 C C . ALA A 1 92 ? 11.472 9.489 4.613 1.00 96.19 92 ALA A C 1
ATOM 700 O O . ALA A 1 92 ? 12.616 9.895 4.392 1.00 96.19 92 ALA A O 1
ATOM 701 N N . PRO A 1 93 ? 10.682 10.099 5.519 1.00 96.62 93 PRO A N 1
ATOM 702 C CA . PRO A 1 93 ? 9.411 9.613 6.074 1.00 96.62 93 PRO A CA 1
ATOM 703 C C . PRO A 1 93 ? 8.148 9.946 5.251 1.00 96.62 93 PRO A C 1
ATOM 705 O O . PRO A 1 93 ? 7.038 9.635 5.676 1.00 96.62 93 PRO A O 1
ATOM 708 N N . GLY A 1 94 ? 8.272 10.599 4.092 1.00 95.25 94 GLY A N 1
ATOM 709 C CA . GLY A 1 94 ? 7.127 10.929 3.239 1.00 95.25 94 GLY A CA 1
ATOM 710 C C . GLY A 1 94 ? 6.176 11.973 3.833 1.00 95.25 94 GLY A C 1
ATOM 711 O O . GLY A 1 94 ? 4.987 11.960 3.504 1.00 95.25 94 GLY A O 1
ATOM 712 N N . THR A 1 95 ? 6.671 12.855 4.710 1.00 94.81 95 THR A N 1
ATOM 713 C CA . THR A 1 95 ? 5.890 13.880 5.426 1.00 94.81 95 THR A CA 1
ATOM 714 C C . THR A 1 95 ? 4.961 14.664 4.500 1.00 94.81 95 THR A C 1
ATOM 716 O O . THR A 1 95 ? 5.372 15.147 3.447 1.00 94.81 95 THR A O 1
ATOM 719 N N . GLY A 1 96 ? 3.702 14.820 4.912 1.00 89.25 96 GLY A N 1
ATOM 720 C CA . GLY A 1 96 ? 2.681 15.545 4.152 1.00 89.25 96 GLY A CA 1
ATOM 721 C C . GLY A 1 96 ? 2.117 14.776 2.954 1.00 89.25 96 GLY A C 1
ATOM 722 O O . GLY A 1 96 ? 1.301 15.320 2.214 1.00 89.25 96 GLY A O 1
ATOM 723 N N . THR A 1 97 ? 2.515 13.517 2.758 1.00 91.56 97 THR A N 1
ATOM 724 C CA . THR A 1 97 ? 2.003 12.648 1.691 1.00 91.56 97 THR A CA 1
ATOM 725 C C . THR A 1 97 ? 1.249 11.448 2.266 1.00 91.56 97 THR A C 1
ATOM 727 O O . THR A 1 97 ? 1.315 11.157 3.461 1.00 91.56 97 THR A O 1
ATOM 730 N N . LEU A 1 98 ? 0.572 10.680 1.406 1.00 89.38 98 LEU A N 1
ATOM 731 C CA . LEU A 1 98 ? -0.095 9.433 1.809 1.00 89.38 98 LEU A CA 1
ATOM 732 C C . LEU A 1 98 ? 0.876 8.347 2.306 1.00 89.38 98 LEU A C 1
ATOM 734 O O . LEU A 1 98 ? 0.429 7.362 2.901 1.00 89.38 98 LEU A O 1
ATOM 738 N N . TRP A 1 99 ? 2.181 8.511 2.066 1.00 94.56 99 TRP A N 1
ATOM 739 C CA . TRP A 1 99 ? 3.227 7.619 2.561 1.00 94.56 99 TRP A CA 1
ATOM 740 C C . TRP A 1 99 ? 3.565 7.847 4.031 1.00 94.56 99 TRP A C 1
ATOM 742 O O . TRP A 1 99 ? 3.988 6.901 4.693 1.00 94.56 99 TRP A O 1
ATOM 752 N N . GLN A 1 100 ? 3.281 9.037 4.572 1.00 95.19 100 GLN A N 1
ATOM 753 C CA . GLN A 1 100 ? 3.461 9.308 5.998 1.00 95.19 100 GLN A CA 1
ATOM 754 C C . GLN A 1 100 ? 2.637 8.341 6.861 1.00 95.19 100 GLN A C 1
ATOM 756 O O . GLN A 1 100 ? 3.132 7.835 7.860 1.00 95.19 100 GLN A O 1
ATOM 761 N N . LEU A 1 101 ? 1.415 7.987 6.440 1.00 93.88 101 LEU A N 1
ATOM 762 C CA . LEU A 1 101 ? 0.605 7.002 7.165 1.00 93.88 101 LEU A CA 1
ATOM 763 C C . LEU A 1 101 ? 1.309 5.641 7.275 1.00 93.88 101 LEU A C 1
ATOM 765 O O . LEU A 1 101 ? 1.209 4.988 8.310 1.00 93.88 101 LEU A O 1
ATOM 769 N N . LEU A 1 102 ? 2.010 5.198 6.226 1.00 95.44 102 LEU A N 1
ATOM 770 C CA . LEU A 1 102 ? 2.779 3.956 6.286 1.00 95.44 102 LEU A CA 1
ATOM 771 C C . LEU A 1 102 ? 3.972 4.108 7.241 1.00 95.44 102 LEU A C 1
ATOM 773 O O . LEU A 1 102 ? 4.199 3.225 8.062 1.00 95.44 102 LEU A O 1
ATOM 777 N N . TRP A 1 103 ? 4.687 5.235 7.162 1.00 96.25 103 TRP A N 1
ATOM 778 C CA . TRP A 1 103 ? 5.814 5.553 8.044 1.00 96.25 103 TRP A CA 1
ATOM 779 C C . TRP A 1 103 ? 5.432 5.591 9.530 1.00 96.25 103 TRP A C 1
ATOM 781 O O . TRP A 1 103 ? 6.202 5.138 10.370 1.00 96.25 103 TRP A O 1
ATOM 791 N N . ASP A 1 104 ? 4.226 6.058 9.851 1.00 95.31 104 ASP A N 1
ATOM 792 C CA . ASP A 1 104 ? 3.697 6.114 11.219 1.00 95.31 104 ASP A CA 1
ATOM 793 C C . ASP A 1 104 ? 3.085 4.769 11.678 1.00 95.31 104 ASP A C 1
ATOM 795 O O . ASP A 1 104 ? 2.656 4.624 12.823 1.00 95.31 104 ASP A O 1
ATOM 799 N N . SER A 1 105 ? 3.034 3.766 10.793 1.00 94.56 105 SER A N 1
ATOM 800 C CA . SER A 1 105 ? 2.427 2.455 11.041 1.00 94.56 105 SER A CA 1
ATOM 801 C C . SER A 1 105 ? 3.352 1.302 11.492 1.00 94.56 105 SER A C 1
ATOM 803 O O . SER A 1 105 ? 2.815 0.200 11.621 1.00 94.56 105 SER A O 1
ATOM 805 N N . PRO A 1 106 ? 4.664 1.429 11.782 1.00 92.19 106 PRO A N 1
ATOM 806 C CA . PRO A 1 106 ? 5.436 0.355 12.418 1.00 92.19 106 PRO A CA 1
ATOM 807 C C . PRO A 1 106 ? 4.756 -0.241 13.676 1.00 92.19 106 PRO A C 1
ATOM 809 O O . PRO A 1 106 ? 3.917 0.414 14.302 1.00 92.19 106 PRO A O 1
ATOM 812 N N . PRO A 1 107 ? 5.076 -1.495 14.060 1.00 90.81 107 PRO A N 1
ATOM 813 C CA . PRO A 1 107 ? 6.211 -2.296 13.586 1.00 90.81 107 PRO A CA 1
ATOM 814 C C . PRO A 1 107 ? 5.941 -3.148 12.339 1.00 90.81 107 PRO A C 1
ATOM 816 O O . PRO A 1 107 ? 6.894 -3.657 11.753 1.00 90.81 107 PRO A O 1
ATOM 819 N N . ASP A 1 108 ? 4.681 -3.339 11.943 1.00 93.12 108 ASP A N 1
ATOM 820 C CA . ASP A 1 108 ? 4.312 -4.299 10.899 1.00 93.12 108 ASP A CA 1
ATOM 821 C C . ASP A 1 108 ? 3.765 -3.584 9.667 1.00 93.12 108 ASP A C 1
ATOM 823 O O . ASP A 1 108 ? 2.580 -3.242 9.585 1.00 93.12 108 ASP A O 1
ATOM 827 N N . VAL A 1 109 ? 4.671 -3.349 8.716 1.00 95.12 109 VAL A N 1
ATOM 828 C CA . VAL A 1 109 ? 4.408 -2.668 7.447 1.00 95.12 109 VAL A CA 1
ATOM 829 C C . VAL A 1 109 ? 4.948 -3.472 6.262 1.00 95.12 109 VAL A C 1
ATOM 831 O O . VAL A 1 109 ? 5.962 -4.169 6.362 1.00 95.12 109 VAL A O 1
ATOM 834 N N . THR A 1 110 ? 4.248 -3.390 5.135 1.00 95.81 110 THR A N 1
ATOM 835 C CA . THR A 1 110 ? 4.550 -4.130 3.903 1.00 95.81 110 THR A CA 1
ATOM 836 C C . THR A 1 110 ? 4.225 -3.290 2.666 1.00 95.81 110 THR A C 1
ATOM 838 O O . THR A 1 110 ? 3.536 -2.268 2.746 1.00 95.81 110 THR A O 1
ATOM 841 N N . GLY A 1 111 ? 4.724 -3.711 1.510 1.00 95.62 111 GLY A N 1
ATOM 842 C CA . GLY A 1 111 ? 4.456 -3.074 0.227 1.00 95.62 111 GLY A CA 1
ATOM 843 C C . GLY A 1 111 ? 4.065 -4.072 -0.848 1.00 95.62 111 GLY A C 1
ATOM 844 O O . GLY A 1 111 ? 4.361 -5.257 -0.756 1.00 95.62 111 GLY A O 1
ATOM 845 N N . GLN A 1 112 ? 3.436 -3.573 -1.899 1.00 96.06 112 GLN A N 1
ATOM 846 C CA . GLN A 1 112 ? 3.252 -4.281 -3.156 1.00 96.06 112 GLN A CA 1
ATOM 847 C C . GLN A 1 112 ? 3.726 -3.368 -4.284 1.00 96.06 112 GLN A C 1
ATOM 849 O O . GLN A 1 112 ? 3.423 -2.170 -4.287 1.00 96.06 112 GLN A O 1
ATOM 854 N N . MET A 1 113 ? 4.470 -3.941 -5.231 1.00 97.56 113 MET A N 1
ATOM 855 C CA . MET A 1 113 ? 4.861 -3.257 -6.464 1.00 97.56 113 MET 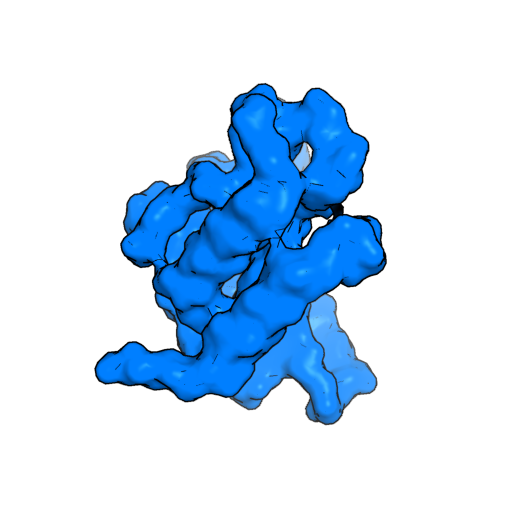A CA 1
ATOM 856 C C . MET A 1 113 ? 3.624 -2.710 -7.188 1.00 97.56 113 MET A C 1
ATOM 858 O O . MET A 1 113 ? 2.634 -3.422 -7.353 1.00 97.56 113 MET A O 1
ATOM 862 N N . ALA A 1 114 ? 3.679 -1.460 -7.653 1.00 96.19 114 ALA A N 1
ATOM 863 C CA . ALA A 1 114 ? 2.562 -0.834 -8.366 1.00 96.19 114 ALA A CA 1
ATOM 864 C C . ALA A 1 114 ? 2.235 -1.572 -9.679 1.00 96.19 114 ALA A C 1
ATOM 866 O O . ALA A 1 114 ? 1.074 -1.737 -10.052 1.00 96.19 114 ALA A O 1
ATOM 867 N N . HIS A 1 115 ? 3.269 -2.065 -10.364 1.00 97.62 115 HIS A N 1
ATOM 868 C CA . HIS A 1 115 ? 3.171 -2.817 -11.611 1.00 97.62 115 HIS A CA 1
ATOM 869 C C . HIS A 1 115 ? 4.376 -3.761 -11.763 1.00 97.62 115 HIS A C 1
ATOM 871 O O . HIS A 1 115 ? 5.333 -3.660 -10.993 1.00 97.62 115 HIS A O 1
ATOM 877 N N . TRP A 1 116 ? 4.348 -4.681 -12.732 1.00 97.81 116 TRP A N 1
ATOM 878 C CA . TRP A 1 116 ? 5.549 -5.453 -13.073 1.00 97.81 116 TRP A CA 1
ATOM 879 C C . TRP A 1 116 ? 6.549 -4.579 -13.841 1.00 97.81 116 TRP A C 1
ATOM 881 O O . TRP A 1 116 ? 6.155 -3.703 -14.605 1.00 97.81 116 TRP A O 1
ATOM 891 N N . CYS A 1 117 ? 7.845 -4.834 -13.682 1.00 98.19 117 CYS A N 1
ATOM 892 C CA . CYS A 1 117 ? 8.908 -4.115 -14.391 1.00 98.19 117 CYS A CA 1
ATOM 893 C C . CYS A 1 117 ? 9.246 -4.767 -15.743 1.00 98.19 117 CYS A C 1
ATOM 895 O O . CYS A 1 117 ? 9.510 -4.089 -16.736 1.00 98.19 117 CYS A O 1
ATOM 897 N N . TYR A 1 118 ? 9.271 -6.102 -15.803 1.00 98.50 118 TYR A N 1
ATOM 898 C CA . TYR A 1 118 ? 9.747 -6.834 -16.973 1.00 98.50 118 TYR A CA 1
ATOM 899 C C . TYR A 1 118 ? 8.774 -6.749 -18.152 1.00 98.50 118 TYR A C 1
ATOM 901 O O . TYR A 1 118 ? 7.605 -7.155 -18.074 1.00 98.50 118 TYR A O 1
ATOM 909 N N . GLY A 1 119 ? 9.294 -6.283 -19.289 1.00 97.50 119 GLY A N 1
ATOM 910 C CA . GLY A 1 119 ? 8.536 -6.159 -20.532 1.00 97.50 119 GLY A CA 1
ATOM 911 C C . GLY A 1 119 ? 7.360 -5.187 -20.430 1.00 97.50 119 GLY A C 1
ATOM 912 O O . GLY A 1 119 ? 6.394 -5.345 -21.172 1.00 97.50 119 GLY A O 1
ATOM 913 N N . ASP A 1 120 ? 7.397 -4.247 -19.483 1.00 97.69 120 ASP A N 1
ATOM 914 C CA . ASP A 1 120 ? 6.498 -3.100 -19.473 1.00 97.69 120 ASP A CA 1
ATOM 915 C C . ASP A 1 120 ? 7.061 -2.015 -20.401 1.00 97.69 120 ASP A C 1
ATOM 917 O O . ASP A 1 120 ? 8.080 -1.392 -20.111 1.00 97.69 120 ASP A O 1
ATOM 921 N N . SER A 1 121 ? 6.399 -1.799 -21.536 1.00 97.56 121 SER A N 1
ATOM 922 C CA . SER A 1 121 ? 6.774 -0.762 -22.502 1.00 97.56 121 SER A CA 1
ATOM 923 C C . SER A 1 121 ? 6.350 0.644 -22.076 1.00 97.56 121 SER A C 1
ATOM 925 O O . SER A 1 121 ? 6.712 1.610 -22.741 1.00 97.56 121 SER A O 1
ATOM 927 N N . THR A 1 122 ? 5.539 0.764 -21.023 1.00 97.94 122 THR A N 1
ATOM 928 C CA . THR A 1 122 ? 5.056 2.048 -20.504 1.00 97.94 122 THR A CA 1
ATOM 929 C C . THR A 1 122 ? 5.925 2.589 -19.379 1.00 97.94 122 THR A C 1
ATOM 931 O O . THR A 1 122 ? 5.792 3.760 -19.052 1.00 97.94 122 THR A O 1
ATOM 934 N N . TYR A 1 123 ? 6.822 1.776 -18.811 1.00 97.88 123 TYR A N 1
ATOM 935 C CA . TYR A 1 123 ? 7.670 2.137 -17.672 1.00 97.88 123 TYR A CA 1
ATOM 936 C C . TYR A 1 123 ? 6.864 2.705 -16.495 1.00 97.88 123 TYR A C 1
ATOM 938 O O . TYR A 1 123 ? 7.255 3.699 -15.879 1.00 97.88 123 TYR A O 1
ATOM 946 N N . TRP A 1 124 ? 5.729 2.075 -16.184 1.00 97.25 124 TRP A N 1
ATOM 947 C CA . TRP A 1 124 ? 4.768 2.523 -15.179 1.00 97.25 124 TRP A CA 1
ATOM 948 C C . TRP A 1 124 ? 5.439 2.768 -13.830 1.00 97.25 124 TRP A C 1
ATOM 950 O O . TRP A 1 124 ? 5.342 3.852 -13.264 1.00 97.25 124 TRP A O 1
ATOM 960 N N . VAL A 1 125 ? 6.212 1.784 -13.360 1.00 97.75 125 VAL A N 1
ATOM 961 C CA . VAL A 1 125 ? 6.950 1.846 -12.086 1.00 97.75 125 VAL A CA 1
ATOM 962 C C . VAL A 1 125 ? 8.031 2.929 -12.049 1.00 97.75 125 VAL A C 1
ATOM 964 O O . VAL A 1 125 ? 8.605 3.174 -10.993 1.00 97.75 125 VAL A O 1
ATOM 967 N N . ASN A 1 126 ? 8.330 3.560 -13.186 1.00 98.19 126 ASN A N 1
ATOM 968 C CA . ASN A 1 126 ? 9.315 4.625 -13.324 1.00 98.19 126 ASN A CA 1
ATOM 969 C C . ASN A 1 126 ? 8.721 5.884 -13.975 1.00 98.19 126 ASN A C 1
ATOM 971 O O . ASN A 1 126 ? 9.415 6.610 -14.685 1.00 98.19 126 ASN A O 1
ATOM 975 N N . ASN A 1 127 ? 7.432 6.141 -13.737 1.00 97.56 127 ASN A N 1
ATOM 976 C CA . ASN A 1 127 ? 6.729 7.352 -14.162 1.00 97.56 127 ASN A CA 1
ATOM 977 C C . ASN A 1 127 ? 6.829 7.623 -15.675 1.00 97.56 127 ASN A C 1
ATOM 979 O O . ASN A 1 127 ? 7.032 8.757 -16.109 1.00 97.56 127 ASN A O 1
ATOM 983 N N . GLY A 1 128 ? 6.760 6.572 -16.494 1.00 97.81 128 GLY A N 1
ATOM 984 C CA . GLY A 1 128 ? 6.841 6.704 -17.948 1.00 97.81 128 GLY A CA 1
ATOM 985 C C . GLY A 1 128 ? 8.256 6.852 -18.510 1.00 97.81 128 GLY A C 1
ATOM 986 O O . GLY A 1 128 ? 8.422 6.915 -19.728 1.00 97.81 128 GLY A O 1
ATOM 987 N N . VAL A 1 129 ? 9.286 6.916 -17.660 1.00 98.25 129 VAL A N 1
ATOM 988 C CA . VAL A 1 129 ? 10.670 7.139 -18.093 1.00 98.25 129 VAL A CA 1
ATOM 989 C C . VAL A 1 129 ? 11.369 5.799 -18.350 1.00 98.25 129 VAL A C 1
ATOM 991 O O . VAL A 1 129 ? 11.410 4.962 -17.443 1.00 98.25 129 VAL A O 1
ATOM 994 N N . PRO A 1 130 ? 11.984 5.590 -19.533 1.00 98.38 130 PRO A N 1
ATOM 995 C CA . PRO A 1 130 ? 12.725 4.371 -19.827 1.00 98.38 130 PRO A CA 1
ATOM 996 C C . PRO A 1 130 ? 13.812 4.053 -18.798 1.00 98.38 130 PRO A C 1
ATOM 998 O O . PRO A 1 130 ? 14.627 4.907 -18.449 1.00 98.38 130 PRO A O 1
ATOM 1001 N N . ILE A 1 131 ? 13.839 2.805 -18.335 1.00 98.44 131 ILE A N 1
ATOM 1002 C CA . ILE A 1 131 ? 14.824 2.288 -17.380 1.00 98.44 131 ILE A CA 1
ATOM 1003 C C . ILE A 1 131 ? 14.992 0.778 -17.575 1.00 98.44 131 ILE A C 1
ATOM 1005 O O . ILE A 1 131 ? 14.084 0.102 -18.062 1.00 98.44 131 ILE A O 1
ATOM 1009 N N . ASP A 1 132 ? 16.151 0.244 -17.187 1.00 98.44 132 ASP A N 1
ATOM 1010 C CA . ASP A 1 132 ? 16.336 -1.202 -17.087 1.00 98.44 132 ASP A CA 1
ATOM 1011 C C . ASP A 1 132 ? 15.346 -1.805 -16.060 1.00 98.44 132 ASP A C 1
ATOM 1013 O O . ASP A 1 132 ? 15.270 -1.310 -14.930 1.00 98.44 132 ASP A O 1
ATOM 1017 N N . PRO A 1 133 ? 14.599 -2.874 -16.399 1.00 98.38 133 PRO A N 1
ATOM 1018 C CA . PRO A 1 133 ? 13.626 -3.477 -15.487 1.00 98.38 133 PRO A CA 1
ATOM 1019 C C . PRO A 1 133 ? 14.211 -3.984 -14.163 1.00 98.38 133 PRO A C 1
ATOM 1021 O O . PRO A 1 133 ? 13.547 -3.892 -13.130 1.00 98.38 133 PRO A O 1
ATOM 1024 N N . SER A 1 134 ? 15.446 -4.502 -14.164 1.00 98.25 134 SER A N 1
ATOM 1025 C CA . SER A 1 134 ? 16.105 -4.966 -12.934 1.00 98.25 134 SER A CA 1
ATOM 1026 C C . SER A 1 134 ? 16.432 -3.788 -12.025 1.00 98.25 134 SER A C 1
ATOM 1028 O O . SER A 1 134 ? 16.261 -3.874 -10.805 1.00 98.25 134 SER A O 1
ATOM 1030 N N . LEU A 1 135 ? 16.878 -2.677 -12.617 1.00 98.25 135 LEU A N 1
ATOM 1031 C CA . LEU A 1 135 ? 17.138 -1.439 -11.895 1.00 98.25 135 LEU A CA 1
ATOM 1032 C C . LEU A 1 135 ? 15.845 -0.822 -11.350 1.00 98.25 135 LEU A C 1
ATOM 1034 O O . LEU A 1 135 ? 15.832 -0.391 -10.200 1.00 98.25 135 LEU A O 1
ATOM 1038 N N . ALA A 1 136 ? 14.755 -0.830 -12.122 1.00 98.31 136 ALA A N 1
ATOM 1039 C CA . ALA A 1 136 ? 13.450 -0.362 -11.657 1.00 98.31 136 ALA A CA 1
ATOM 1040 C C . ALA A 1 136 ? 12.989 -1.133 -10.413 1.00 98.31 136 ALA A C 1
ATOM 1042 O O . ALA A 1 136 ? 12.735 -0.519 -9.377 1.00 98.31 136 ALA A O 1
ATOM 1043 N N . LEU A 1 137 ? 12.989 -2.471 -10.480 1.00 98.19 137 LEU A N 1
ATOM 1044 C CA . LEU A 1 137 ? 12.614 -3.323 -9.352 1.00 98.19 137 LEU A CA 1
ATOM 1045 C C . LEU A 1 137 ? 13.508 -3.071 -8.131 1.00 98.19 137 LEU A C 1
ATOM 1047 O O . LEU A 1 137 ? 13.009 -2.880 -7.024 1.00 98.19 137 LEU A O 1
ATOM 1051 N N . THR A 1 138 ? 14.828 -3.023 -8.331 1.00 97.50 138 THR A N 1
ATOM 1052 C CA . THR A 1 138 ? 15.793 -2.793 -7.244 1.00 97.50 138 THR A CA 1
ATOM 1053 C C . THR A 1 138 ? 15.577 -1.430 -6.583 1.00 97.50 138 THR A C 1
ATOM 1055 O O . THR A 1 138 ? 15.550 -1.334 -5.357 1.00 97.50 138 THR A O 1
ATOM 1058 N N . ASN A 1 139 ? 15.361 -0.376 -7.372 1.00 97.50 139 ASN A N 1
ATOM 1059 C CA . ASN A 1 139 ? 15.117 0.969 -6.854 1.00 97.50 139 ASN A CA 1
ATOM 1060 C C . ASN A 1 139 ? 13.806 1.046 -6.063 1.00 97.50 139 ASN A C 1
ATOM 1062 O O . ASN A 1 139 ? 13.784 1.632 -4.982 1.00 97.50 139 ASN A O 1
ATOM 1066 N N . SER A 1 140 ? 12.731 0.426 -6.555 1.00 97.81 140 SER A N 1
ATOM 1067 C CA . SER A 1 140 ? 11.460 0.348 -5.826 1.00 97.81 140 SER A CA 1
ATOM 1068 C C . SER A 1 140 ? 11.597 -0.430 -4.514 1.00 97.81 140 SER A C 1
ATOM 1070 O O . SER A 1 140 ? 11.114 0.021 -3.479 1.00 97.81 140 SER A O 1
ATOM 1072 N N . VAL A 1 141 ? 12.321 -1.552 -4.507 1.00 96.75 141 VAL A N 1
ATOM 1073 C CA . VAL A 1 141 ? 12.596 -2.314 -3.278 1.00 96.75 141 VAL A CA 1
ATOM 1074 C C . VAL A 1 141 ? 13.397 -1.485 -2.274 1.00 96.75 141 VAL A C 1
ATOM 1076 O O . VAL A 1 141 ? 13.034 -1.441 -1.101 1.00 96.75 141 VAL A O 1
ATOM 1079 N N . ASN A 1 142 ? 14.428 -0.763 -2.721 1.00 96.50 142 ASN A N 1
ATOM 1080 C CA . ASN A 1 142 ? 15.217 0.121 -1.858 1.00 96.50 142 ASN A CA 1
ATOM 1081 C C . ASN A 1 142 ? 14.363 1.226 -1.224 1.00 96.50 142 ASN A C 1
ATOM 1083 O O . ASN A 1 142 ? 14.529 1.534 -0.043 1.00 96.50 142 ASN A O 1
ATOM 1087 N N . LYS A 1 143 ? 13.404 1.782 -1.973 1.00 97.12 143 LYS A N 1
ATOM 1088 C CA . LYS A 1 143 ? 12.411 2.711 -1.422 1.00 97.12 143 LYS A CA 1
ATOM 1089 C C . LYS A 1 143 ? 11.569 2.036 -0.334 1.00 97.12 143 LYS A C 1
ATOM 1091 O O . LYS A 1 143 ? 11.402 2.608 0.736 1.00 97.12 143 LYS A O 1
ATOM 1096 N N . GLY A 1 144 ? 11.103 0.807 -0.557 1.00 96.12 144 GLY A N 1
ATOM 1097 C CA . GLY A 1 144 ? 10.346 0.040 0.440 1.00 96.12 144 GLY A CA 1
ATOM 1098 C C . GLY A 1 144 ? 11.136 -0.235 1.725 1.00 96.12 144 GLY A C 1
ATOM 1099 O O . GLY A 1 144 ? 10.616 -0.043 2.825 1.00 96.12 144 GLY A O 1
ATOM 1100 N N . LEU A 1 145 ? 12.417 -0.596 1.595 1.00 94.81 145 LEU A N 1
ATOM 1101 C CA . LEU A 1 145 ? 13.334 -0.780 2.727 1.00 94.81 145 LEU A CA 1
ATOM 1102 C C . LEU A 1 145 ? 13.498 0.504 3.547 1.00 94.81 145 LEU A C 1
ATOM 1104 O O . LEU A 1 145 ? 13.485 0.449 4.775 1.00 94.81 145 LEU A O 1
ATOM 1108 N N . ALA A 1 146 ? 13.585 1.663 2.887 1.00 95.69 146 ALA A N 1
ATOM 1109 C CA . ALA A 1 146 ? 13.654 2.953 3.571 1.00 95.69 146 ALA A CA 1
ATOM 1110 C C . ALA A 1 146 ? 12.392 3.251 4.404 1.00 95.69 146 ALA A C 1
ATOM 1112 O O . ALA A 1 146 ? 12.494 3.913 5.430 1.00 95.69 146 ALA A O 1
ATOM 1113 N N . TYR A 1 147 ? 11.228 2.713 4.021 1.00 96.31 147 TYR A N 1
ATOM 1114 C CA . TYR A 1 147 ? 9.984 2.752 4.805 1.00 96.31 147 TYR A CA 1
ATOM 1115 C C . TYR A 1 147 ? 9.851 1.606 5.825 1.00 96.31 147 TYR A C 1
ATOM 1117 O O . TYR A 1 147 ? 8.774 1.406 6.382 1.00 96.31 147 TYR A O 1
ATOM 1125 N N . GLN A 1 148 ? 10.925 0.854 6.086 1.00 93.56 148 GLN A N 1
ATOM 1126 C CA . GLN A 1 148 ? 10.959 -0.265 7.037 1.00 93.56 148 GLN A CA 1
ATOM 1127 C C . GLN A 1 148 ? 10.004 -1.420 6.685 1.00 93.56 148 GLN A C 1
ATOM 1129 O O . GLN A 1 148 ? 9.583 -2.175 7.565 1.00 93.56 148 GLN A O 1
ATOM 1134 N N . MET A 1 149 ? 9.658 -1.584 5.402 1.00 93.81 149 MET A N 1
ATOM 1135 C CA . MET A 1 149 ? 8.860 -2.726 4.947 1.00 93.81 149 MET A CA 1
ATOM 1136 C C . MET A 1 149 ? 9.587 -4.038 5.250 1.00 93.81 149 MET A C 1
ATOM 1138 O O . MET A 1 149 ? 10.731 -4.227 4.845 1.00 93.81 149 MET A O 1
ATOM 1142 N N . LYS A 1 150 ? 8.903 -4.960 5.936 1.00 88.00 150 LYS A N 1
ATOM 1143 C CA . LYS A 1 150 ? 9.427 -6.312 6.217 1.00 88.00 150 LYS A CA 1
ATOM 1144 C C . LYS A 1 150 ? 9.113 -7.307 5.105 1.00 88.00 150 LYS A C 1
ATOM 1146 O O . LYS A 1 150 ? 9.793 -8.317 4.953 1.00 88.00 150 LYS A O 1
ATOM 1151 N N . TYR A 1 151 ? 8.061 -7.023 4.348 1.00 91.62 151 TYR A N 1
ATOM 1152 C CA . TYR A 1 151 ? 7.581 -7.850 3.254 1.00 91.62 151 TYR A CA 1
ATOM 1153 C C . TYR A 1 151 ? 7.298 -6.948 2.053 1.00 91.62 151 TYR A C 1
ATOM 1155 O O . TYR A 1 151 ? 6.869 -5.803 2.213 1.00 91.62 151 TYR A O 1
ATOM 1163 N N . ILE A 1 152 ? 7.581 -7.453 0.854 1.00 95.62 152 ILE A N 1
ATOM 1164 C CA . ILE A 1 152 ? 7.263 -6.784 -0.406 1.00 95.62 152 ILE A CA 1
ATOM 1165 C C . ILE A 1 152 ? 6.693 -7.830 -1.361 1.00 95.62 152 ILE A C 1
ATOM 1167 O O . ILE A 1 152 ? 7.342 -8.835 -1.654 1.00 95.62 152 ILE A O 1
ATOM 1171 N N . GLU A 1 153 ? 5.481 -7.595 -1.847 1.00 95.62 153 GLU A N 1
ATOM 1172 C CA . GLU A 1 153 ? 4.868 -8.384 -2.907 1.00 95.62 153 GLU A CA 1
ATOM 1173 C C . GLU A 1 153 ? 5.418 -7.942 -4.271 1.00 95.62 153 GLU A C 1
ATOM 1175 O O . GLU A 1 153 ? 5.301 -6.779 -4.670 1.00 95.62 153 GLU A O 1
ATOM 1180 N N . ILE A 1 154 ? 6.019 -8.895 -4.987 1.00 96.69 154 ILE A N 1
ATOM 1181 C CA . ILE A 1 154 ? 6.597 -8.725 -6.325 1.00 96.69 154 ILE A CA 1
ATOM 1182 C C . ILE A 1 154 ? 5.797 -9.587 -7.303 1.00 96.69 154 ILE A C 1
ATOM 1184 O O . ILE A 1 154 ? 5.519 -10.758 -7.035 1.00 96.69 154 ILE A O 1
ATOM 1188 N N . TYR A 1 155 ? 5.454 -9.032 -8.467 1.00 97.56 155 TYR A N 1
ATOM 1189 C CA . TYR A 1 155 ? 4.723 -9.772 -9.491 1.00 97.56 155 TYR A CA 1
ATOM 1190 C C . TYR A 1 155 ? 5.513 -10.990 -9.971 1.00 97.56 155 TYR A C 1
ATOM 1192 O O . TYR A 1 155 ? 6.699 -10.905 -10.288 1.00 97.56 155 TYR A O 1
ATOM 1200 N N . ARG A 1 156 ? 4.819 -12.120 -10.154 1.00 97.50 156 ARG A N 1
ATOM 1201 C CA . ARG A 1 156 ? 5.413 -13.363 -10.676 1.00 97.50 156 ARG A CA 1
ATOM 1202 C C . ARG A 1 156 ? 6.214 -13.151 -11.967 1.00 97.50 156 ARG A C 1
ATOM 1204 O O . ARG A 1 156 ? 7.219 -13.823 -12.172 1.00 97.50 156 ARG A O 1
ATOM 1211 N N . LYS A 1 157 ? 5.778 -12.233 -12.836 1.00 98.06 157 LYS A N 1
ATOM 1212 C CA . LYS A 1 157 ? 6.477 -11.908 -14.087 1.00 98.06 157 LYS A CA 1
ATOM 1213 C C . LYS A 1 157 ? 7.904 -11.418 -13.827 1.00 98.06 157 LYS A C 1
ATOM 1215 O O . LYS A 1 157 ? 8.817 -11.871 -14.510 1.00 98.06 157 LYS A O 1
ATOM 1220 N N . ASP A 1 158 ? 8.101 -10.577 -12.820 1.00 98.12 158 ASP A N 1
ATOM 1221 C CA . ASP A 1 158 ? 9.426 -10.096 -12.433 1.00 98.12 158 ASP A CA 1
ATOM 1222 C C . ASP A 1 158 ? 10.229 -11.186 -11.728 1.00 98.12 158 ASP A C 1
ATOM 1224 O O . ASP A 1 158 ? 11.395 -11.376 -12.047 1.00 98.12 158 ASP A O 1
ATOM 1228 N N . VAL A 1 159 ? 9.597 -11.982 -10.861 1.00 97.25 159 VAL A N 1
ATOM 1229 C CA . VAL A 1 159 ? 10.265 -13.115 -10.192 1.00 97.25 159 VAL A CA 1
ATOM 1230 C C . VAL A 1 159 ? 10.873 -14.091 -11.206 1.00 97.25 159 VAL A C 1
ATOM 1232 O O . VAL A 1 159 ? 11.997 -14.554 -11.030 1.00 97.25 159 VAL A O 1
ATOM 1235 N N . VAL A 1 160 ? 10.140 -14.397 -12.280 1.00 98.00 160 VAL A N 1
ATOM 1236 C CA . VAL A 1 160 ? 10.579 -15.348 -13.314 1.00 98.00 160 VAL A CA 1
ATOM 1237 C C . VAL A 1 160 ? 11.650 -14.754 -14.232 1.00 98.00 160 VAL A C 1
ATOM 1239 O O . VAL A 1 160 ? 12.566 -15.470 -14.626 1.00 98.00 160 VAL A O 1
ATOM 1242 N N . ASN A 1 161 ? 11.545 -13.471 -14.589 1.00 98.56 161 ASN A N 1
ATOM 1243 C CA . ASN A 1 161 ? 12.383 -12.873 -15.636 1.00 98.56 161 ASN A CA 1
ATOM 1244 C C . ASN A 1 161 ? 13.522 -11.987 -15.105 1.00 98.56 161 ASN A C 1
ATOM 1246 O O . ASN A 1 161 ? 14.454 -11.692 -15.848 1.00 98.56 161 ASN A O 1
ATOM 1250 N N . LEU A 1 162 ? 13.477 -11.588 -13.832 1.00 98.12 162 LEU A N 1
ATOM 1251 C CA . LEU A 1 162 ? 14.470 -10.752 -13.149 1.00 98.12 162 LEU A CA 1
ATOM 1252 C C . LEU A 1 162 ? 15.002 -11.464 -11.885 1.00 98.12 162 LEU A C 1
ATOM 1254 O O . LEU A 1 162 ? 14.914 -10.920 -10.775 1.00 98.12 162 LEU A O 1
ATOM 1258 N N . PRO A 1 163 ? 15.552 -12.690 -12.006 1.00 96.81 163 PRO A N 1
ATOM 1259 C CA . PRO A 1 163 ? 15.918 -13.505 -10.848 1.00 96.81 163 PRO A CA 1
ATOM 1260 C C . PRO A 1 163 ? 16.999 -12.851 -9.981 1.00 96.81 163 PRO A C 1
ATOM 1262 O O . PRO A 1 163 ? 16.933 -12.946 -8.760 1.00 96.81 163 PRO A O 1
ATOM 1265 N N . ALA A 1 164 ? 17.955 -12.132 -10.581 1.00 96.50 164 ALA A N 1
ATOM 1266 C CA . ALA A 1 164 ? 19.000 -11.428 -9.836 1.00 96.50 164 ALA A CA 1
ATOM 1267 C C . ALA A 1 164 ? 18.433 -10.281 -8.979 1.00 96.50 164 ALA A C 1
ATOM 1269 O O . ALA A 1 164 ? 18.738 -10.191 -7.793 1.00 96.50 164 ALA A O 1
ATOM 1270 N N . ALA A 1 165 ? 17.562 -9.440 -9.546 1.00 95.31 165 ALA A N 1
ATOM 1271 C CA . ALA A 1 165 ? 16.931 -8.345 -8.807 1.00 95.31 165 ALA A CA 1
ATOM 1272 C C . ALA A 1 165 ? 16.004 -8.865 -7.696 1.00 95.31 165 ALA A C 1
ATOM 1274 O O . ALA A 1 165 ? 16.033 -8.365 -6.574 1.00 95.31 165 ALA A O 1
ATOM 1275 N N . THR A 1 166 ? 15.241 -9.925 -7.975 1.00 93.62 166 THR A N 1
ATOM 1276 C CA . THR A 1 166 ? 14.381 -10.572 -6.972 1.00 93.62 166 THR A CA 1
ATOM 1277 C C . THR A 1 166 ? 15.202 -11.217 -5.851 1.00 93.62 166 THR A C 1
ATOM 1279 O O . THR A 1 166 ? 14.847 -11.102 -4.678 1.00 93.62 166 THR A O 1
ATOM 1282 N N . HIS A 1 167 ? 16.327 -11.858 -6.181 1.00 94.06 167 HIS A N 1
ATOM 1283 C CA . HIS A 1 167 ? 17.245 -12.403 -5.183 1.00 94.06 167 HIS A CA 1
ATOM 1284 C C . HIS A 1 167 ? 17.833 -11.299 -4.296 1.00 94.06 167 HIS A C 1
ATOM 1286 O O . HIS A 1 167 ? 17.812 -11.430 -3.074 1.00 94.06 167 HIS A O 1
ATOM 1292 N N . ASN A 1 168 ? 18.272 -10.184 -4.887 1.00 91.81 168 ASN A N 1
ATOM 1293 C CA . ASN A 1 168 ? 18.761 -9.030 -4.131 1.00 91.81 168 ASN A CA 1
ATOM 1294 C C . ASN A 1 168 ? 17.693 -8.482 -3.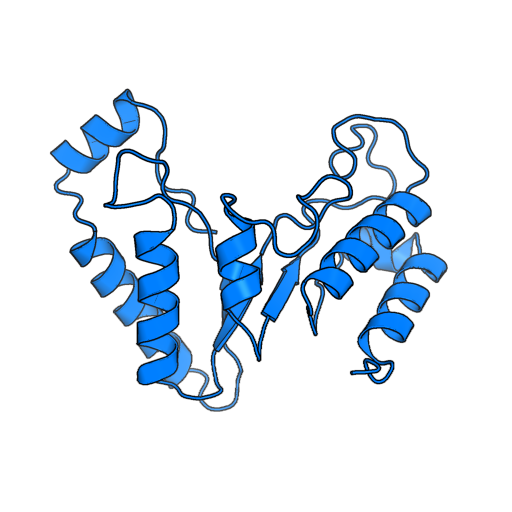177 1.00 91.81 168 ASN A C 1
ATOM 1296 O O . ASN A 1 168 ? 17.997 -8.199 -2.021 1.00 91.81 168 ASN A O 1
ATOM 1300 N N . ALA A 1 169 ? 16.438 -8.390 -3.627 1.00 91.19 169 ALA A N 1
ATOM 1301 C CA . ALA A 1 169 ? 15.326 -7.967 -2.781 1.00 91.19 169 ALA A CA 1
ATOM 1302 C C . ALA A 1 169 ? 15.123 -8.902 -1.580 1.00 91.19 169 ALA A C 1
ATOM 1304 O O . ALA A 1 169 ? 14.983 -8.442 -0.447 1.00 91.19 169 ALA A O 1
ATOM 1305 N N . HIS A 1 170 ? 15.169 -10.216 -1.813 1.00 92.12 170 HIS A N 1
ATOM 1306 C CA . HIS A 1 170 ? 15.079 -11.213 -0.750 1.00 92.12 170 HIS A CA 1
ATOM 1307 C C . HIS A 1 170 ? 16.219 -11.079 0.267 1.00 92.12 170 HIS A C 1
ATOM 1309 O O . HIS A 1 170 ? 15.961 -11.058 1.470 1.00 92.12 170 HIS A O 1
ATOM 1315 N N . VAL A 1 171 ? 17.466 -10.949 -0.195 1.00 92.38 171 VAL A N 1
ATOM 1316 C CA . VAL A 1 171 ? 18.633 -10.760 0.681 1.00 92.38 171 VAL A CA 1
ATOM 1317 C C . VAL A 1 171 ? 18.494 -9.481 1.506 1.00 92.38 171 VAL A C 1
ATOM 1319 O O . VAL A 1 171 ? 18.720 -9.504 2.713 1.00 92.38 171 VAL A O 1
ATOM 1322 N N . ALA A 1 172 ? 18.079 -8.375 0.890 1.00 88.88 172 ALA A N 1
ATOM 1323 C CA . ALA A 1 172 ? 17.966 -7.094 1.576 1.00 88.88 172 ALA A CA 1
ATOM 1324 C C . ALA A 1 172 ? 16.869 -7.084 2.658 1.00 88.88 172 ALA A C 1
ATOM 1326 O O . ALA A 1 172 ? 17.079 -6.518 3.726 1.00 88.88 172 ALA A O 1
ATOM 1327 N N . LEU A 1 173 ? 15.734 -7.754 2.421 1.00 86.88 173 LEU A N 1
ATOM 1328 C CA . LEU A 1 173 ? 14.630 -7.857 3.389 1.00 86.88 173 LEU A CA 1
ATOM 1329 C C . LEU A 1 173 ? 14.900 -8.851 4.530 1.00 86.88 173 LEU A C 1
ATOM 1331 O O . LEU A 1 173 ? 14.327 -8.724 5.609 1.00 86.88 173 LEU A O 1
ATOM 1335 N N . THR A 1 174 ? 15.739 -9.862 4.293 1.00 86.00 174 THR A N 1
ATOM 1336 C CA . THR A 1 174 ? 16.069 -10.901 5.287 1.00 86.00 174 THR A CA 1
ATOM 1337 C C . THR A 1 174 ? 17.340 -10.604 6.078 1.00 86.00 174 THR A C 1
ATOM 1339 O O . THR A 1 174 ? 17.579 -11.225 7.116 1.00 86.00 174 THR A O 1
ATOM 1342 N N . SER A 1 175 ? 18.149 -9.648 5.619 1.00 76.00 175 SER A N 1
ATOM 1343 C CA . SER A 1 175 ? 19.324 -9.189 6.351 1.00 76.00 175 SER A CA 1
ATOM 1344 C C . SER A 1 175 ? 18.893 -8.446 7.621 1.00 76.00 175 SER A C 1
ATOM 1346 O O . SER A 1 175 ? 17.936 -7.671 7.576 1.00 76.00 175 SER A O 1
ATOM 1348 N N . PRO A 1 176 ? 19.577 -8.636 8.766 1.00 58.81 176 PRO A N 1
ATOM 1349 C CA . PRO A 1 176 ? 19.284 -7.869 9.969 1.00 58.81 176 PRO A CA 1
ATOM 1350 C C . PRO A 1 176 ? 19.420 -6.378 9.658 1.00 58.81 176 PRO A C 1
ATOM 1352 O O . PRO A 1 176 ? 20.507 -5.921 9.307 1.00 58.81 176 PRO A O 1
ATOM 1355 N N . LEU A 1 177 ? 18.327 -5.621 9.779 1.00 55.41 177 LEU A N 1
ATOM 1356 C CA . LEU A 1 177 ? 18.385 -4.165 9.687 1.00 55.41 177 LEU A CA 1
ATOM 1357 C C . LEU A 1 177 ? 19.328 -3.676 10.795 1.00 55.41 177 LEU A C 1
ATOM 1359 O O . LEU A 1 177 ? 19.044 -3.861 11.982 1.00 55.41 177 LEU A O 1
ATOM 1363 N N . SER A 1 178 ? 20.469 -3.096 10.416 1.00 42.53 178 SER A N 1
ATOM 1364 C CA . SER A 1 178 ? 21.322 -2.369 11.351 1.00 42.53 178 SER A CA 1
ATOM 1365 C C . SER A 1 178 ? 20.508 -1.193 11.886 1.00 42.53 178 SER A C 1
ATOM 1367 O O . SER A 1 178 ? 20.167 -0.293 11.118 1.00 42.53 178 SER A O 1
ATOM 1369 N N . LYS A 1 179 ? 20.129 -1.268 13.164 1.00 41.78 179 LYS A N 1
ATOM 1370 C CA . LYS A 1 179 ? 19.483 -0.171 13.891 1.00 41.78 179 LYS A CA 1
ATOM 1371 C C . LYS A 1 179 ? 20.405 1.034 13.993 1.00 41.78 179 LYS A C 1
ATOM 1373 O O . LYS A 1 179 ? 21.612 0.810 14.234 1.00 41.78 179 LYS A O 1
#